Protein AF-C9JTX1-F1 (afdb_monomer_lite)

Organism: Homo sapiens (NCBI:txid9606)

Secondary structure (DSSP, 8-state):
-------------------TTTSSSS--SB-TTS-B---

Sequence (39 aa):
MDAIHIGMSSTPLVKHTAGAGLKANRPRVMSKSGHSNVR

Foldseek 3Di:
DPDPCPPPPPPPPDPPPPPPPPPPPDDDQADPVGHGPDD

pLDDT: mean 71.04, std 13.71, range [54.75, 95.25]

Radius of gyration: 17.63 Å; chains: 1; bounding box: 32×24×47 Å

Structure (mmCIF, N/CA/C/O backbone):
data_AF-C9JTX1-F1
#
_entry.id   AF-C9JTX1-F1
#
loop_
_atom_site.group_PDB
_atom_site.id
_atom_site.type_symbol
_atom_site.label_atom_id
_atom_site.label_alt_id
_atom_site.label_comp_id
_atom_site.label_asym_id
_atom_site.label_entity_id
_atom_site.label_seq_id
_atom_site.pdbx_PDB_ins_code
_atom_site.Cartn_x
_atom_site.Cartn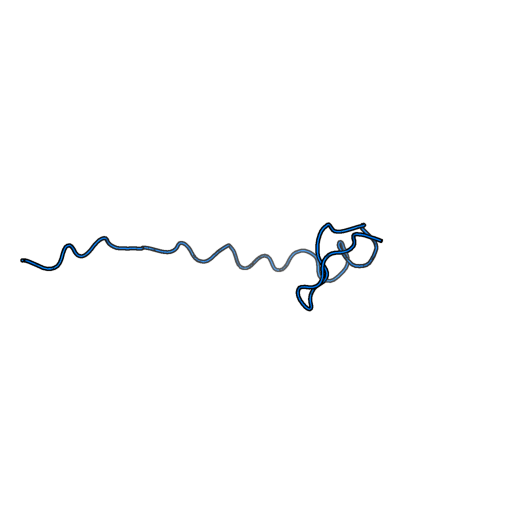_y
_atom_site.Cartn_z
_atom_site.occupancy
_atom_site.B_iso_or_equiv
_atom_site.auth_seq_id
_atom_site.auth_comp_id
_atom_site.auth_asym_id
_atom_site.auth_atom_id
_atom_site.pdbx_PDB_model_num
ATOM 1 N N . MET A 1 1 ? -10.694 13.670 39.639 1.00 54.75 1 MET A N 1
ATOM 2 C CA . MET A 1 1 ? -10.678 13.763 38.167 1.00 54.75 1 MET A CA 1
ATOM 3 C C . MET A 1 1 ? -11.490 12.597 37.663 1.00 54.75 1 MET A C 1
ATOM 5 O O . MET A 1 1 ? -10.962 11.494 37.583 1.00 54.75 1 MET A O 1
ATOM 9 N N . ASP A 1 2 ? -12.785 12.817 37.464 1.00 54.97 2 ASP A N 1
ATOM 10 C CA . ASP A 1 2 ? -13.676 11.792 36.930 1.00 54.97 2 ASP A CA 1
ATOM 11 C C . ASP A 1 2 ? -13.207 11.419 35.525 1.00 54.97 2 ASP A C 1
ATOM 13 O O . ASP A 1 2 ? -12.938 12.289 34.693 1.00 54.97 2 ASP A O 1
ATOM 17 N N . ALA A 1 3 ? -13.009 10.121 35.299 1.00 63.81 3 ALA A N 1
ATOM 18 C CA . ALA A 1 3 ? -12.492 9.608 34.045 1.00 63.81 3 ALA A CA 1
ATOM 19 C C . ALA A 1 3 ? -13.451 10.002 32.918 1.00 63.81 3 ALA A C 1
ATOM 21 O O . ALA A 1 3 ? -14.591 9.541 32.855 1.00 63.81 3 ALA A O 1
ATOM 22 N N . ILE A 1 4 ? -12.987 10.879 32.029 1.00 65.62 4 ILE A N 1
ATOM 23 C CA . ILE A 1 4 ? -13.715 11.221 30.814 1.00 65.62 4 ILE A CA 1
ATOM 24 C C . ILE A 1 4 ? -13.685 9.966 29.941 1.00 65.62 4 ILE A C 1
ATOM 26 O O . ILE A 1 4 ? -12.718 9.708 29.225 1.00 65.62 4 ILE A O 1
ATOM 30 N N . HIS A 1 5 ? -14.737 9.155 30.026 1.00 65.38 5 HIS A N 1
ATOM 31 C CA . HIS A 1 5 ? -14.958 8.034 29.126 1.00 65.38 5 HIS A CA 1
ATOM 32 C C . HIS A 1 5 ? -15.354 8.592 27.756 1.00 65.38 5 HIS A C 1
ATOM 34 O O . HIS A 1 5 ? -16.527 8.594 27.380 1.00 65.38 5 HIS A O 1
ATOM 40 N N . ILE A 1 6 ? -14.372 9.104 27.005 1.00 65.62 6 ILE A N 1
ATOM 41 C CA . ILE A 1 6 ? -14.551 9.356 25.578 1.00 65.62 6 ILE A CA 1
ATOM 42 C C . ILE A 1 6 ? -14.754 7.983 24.954 1.00 65.62 6 ILE A C 1
ATOM 44 O O . ILE A 1 6 ? -13.806 7.217 24.784 1.00 65.62 6 ILE A O 1
ATOM 48 N N . GLY A 1 7 ? -16.013 7.649 24.679 1.00 61.06 7 GLY A N 1
ATOM 49 C CA . GLY A 1 7 ? -16.379 6.457 23.939 1.00 61.06 7 GLY A CA 1
ATOM 50 C C . GLY A 1 7 ? -15.712 6.503 22.572 1.00 61.06 7 GLY A C 1
ATOM 51 O O . GLY A 1 7 ? -16.257 7.055 21.622 1.00 61.06 7 GLY A O 1
ATOM 52 N N . MET A 1 8 ? -14.522 5.917 22.459 1.00 64.69 8 MET A N 1
ATOM 53 C CA . MET A 1 8 ? -13.934 5.557 21.179 1.00 64.69 8 MET A CA 1
ATOM 54 C C . MET A 1 8 ? -14.724 4.369 20.641 1.00 64.69 8 MET A C 1
ATOM 56 O O . MET A 1 8 ? -14.271 3.223 20.681 1.00 64.69 8 MET A O 1
ATOM 60 N N . SER A 1 9 ? -15.925 4.630 20.126 1.00 66.06 9 SER A N 1
ATOM 61 C CA . SER A 1 9 ? -16.566 3.693 19.216 1.00 66.06 9 SER A CA 1
ATOM 62 C C . SER A 1 9 ? -15.744 3.710 17.928 1.00 66.06 9 SER A C 1
ATOM 64 O O . SER A 1 9 ? -16.015 4.473 17.001 1.00 66.06 9 SER A O 1
ATOM 66 N N . SER A 1 10 ? -14.670 2.922 17.899 1.00 63.62 10 SER A N 1
ATOM 67 C CA . SER A 1 10 ? -13.977 2.624 16.654 1.00 63.62 10 SER A CA 1
ATOM 68 C C . SER A 1 10 ? -14.976 1.864 15.791 1.00 63.62 10 SER A C 1
ATOM 70 O O . SER A 1 10 ? -15.331 0.719 16.070 1.00 63.62 10 SER A O 1
ATOM 72 N N . THR A 1 11 ? -15.517 2.525 14.770 1.00 63.97 11 THR A N 1
ATOM 73 C CA . THR A 1 11 ? -16.174 1.786 13.701 1.00 63.97 11 THR A CA 1
ATOM 74 C C . THR A 1 11 ? -15.118 0.817 13.167 1.00 63.97 11 THR A C 1
ATOM 76 O O . THR A 1 11 ? -13.997 1.248 12.872 1.00 63.97 11 THR A O 1
ATOM 79 N N . PRO A 1 12 ? -15.383 -0.501 13.116 1.00 64.75 12 PRO A N 1
ATOM 80 C CA . PRO A 1 12 ? -14.413 -1.414 12.546 1.00 64.75 12 PRO A CA 1
ATOM 81 C C . PRO A 1 12 ? -14.216 -0.963 11.106 1.00 64.75 12 PRO A C 1
ATOM 83 O O . PRO A 1 12 ? -15.174 -0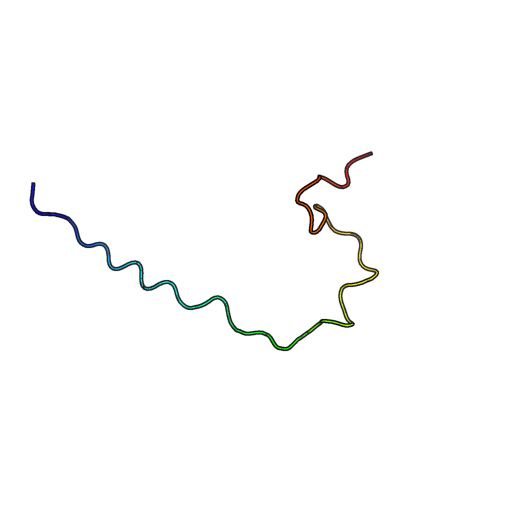.954 10.331 1.00 64.75 12 PRO A O 1
ATOM 86 N N . LEU A 1 13 ? -12.992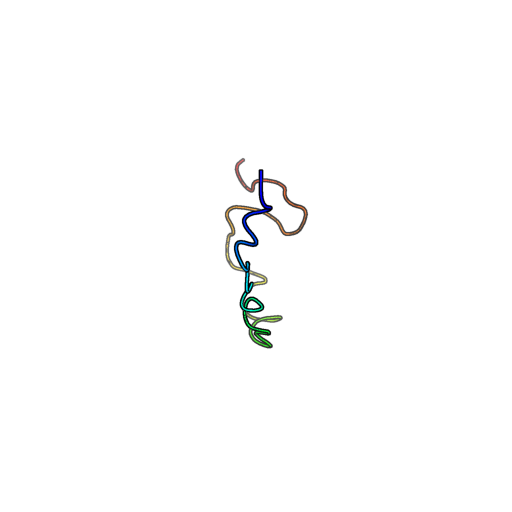 -0.532 10.781 1.00 64.56 13 LEU A N 1
ATOM 87 C CA . LEU A 1 13 ? -12.582 -0.216 9.420 1.00 64.56 13 LEU A CA 1
ATOM 88 C C . LEU A 1 13 ? -13.034 -1.396 8.566 1.00 64.56 13 LEU A C 1
ATOM 90 O O . LEU A 1 13 ? -12.563 -2.517 8.755 1.00 64.56 13 LEU A O 1
ATOM 94 N N . VAL A 1 14 ? -14.062 -1.130 7.763 1.00 59.25 14 VAL A N 1
ATOM 95 C CA . VAL A 1 14 ? -14.919 -2.084 7.064 1.00 59.25 14 VAL A CA 1
ATOM 96 C C . VAL A 1 14 ? -14.145 -3.339 6.661 1.00 59.25 14 VAL A C 1
ATOM 98 O O . VAL A 1 14 ? -13.081 -3.250 6.044 1.00 59.25 14 VAL A O 1
ATOM 101 N N . LYS A 1 15 ? -14.692 -4.522 6.983 1.00 61.53 15 LYS A N 1
ATOM 102 C CA . LYS A 1 15 ? -14.215 -5.815 6.469 1.00 61.53 15 LYS A CA 1
ATOM 103 C C . LYS A 1 15 ? -14.435 -5.851 4.953 1.00 61.53 15 LYS A C 1
ATOM 105 O O . LYS A 1 15 ? -15.363 -6.479 4.453 1.00 61.53 15 LYS A O 1
ATOM 110 N N . HIS A 1 16 ? -13.600 -5.144 4.204 1.00 57.28 16 HIS A N 1
ATOM 111 C CA . HIS A 1 16 ? -13.579 -5.222 2.760 1.00 57.28 16 HIS A CA 1
ATOM 112 C C . HIS A 1 16 ? -12.981 -6.578 2.386 1.00 57.28 16 HIS A C 1
ATOM 114 O O . HIS A 1 16 ? -11.761 -6.732 2.340 1.00 57.28 16 HIS A O 1
ATOM 120 N N . THR A 1 17 ? -13.829 -7.550 2.042 1.00 56.53 17 THR A N 1
ATOM 121 C CA . THR A 1 17 ? -13.415 -8.678 1.189 1.00 56.53 17 THR A CA 1
ATOM 122 C C . THR A 1 17 ? -13.255 -8.171 -0.256 1.00 56.53 17 THR A C 1
ATOM 124 O O . THR A 1 17 ? -13.897 -8.597 -1.204 1.00 56.53 17 THR A O 1
ATOM 127 N N . ALA A 1 18 ? -12.440 -7.134 -0.438 1.00 57.66 18 ALA A N 1
ATOM 128 C CA . ALA A 1 18 ? -12.239 -6.496 -1.728 1.00 57.66 18 ALA A CA 1
ATOM 129 C C . ALA A 1 18 ? -10.756 -6.193 -1.914 1.00 57.66 18 ALA A C 1
ATOM 131 O O . ALA A 1 18 ? -10.237 -5.168 -1.472 1.00 57.66 18 ALA A O 1
ATOM 132 N N . GLY A 1 19 ? -10.074 -7.100 -2.613 1.00 57.47 19 GLY A N 1
ATOM 133 C CA . GLY A 1 19 ? -8.839 -6.746 -3.303 1.00 57.47 19 GLY A CA 1
ATOM 134 C C . GLY A 1 19 ? -7.603 -7.572 -2.982 1.00 57.47 19 GLY A C 1
ATOM 135 O O . GLY A 1 19 ? -6.507 -7.047 -3.173 1.00 57.47 19 GLY A O 1
ATOM 136 N N . ALA A 1 20 ? -7.736 -8.847 -2.598 1.00 55.84 20 ALA A N 1
ATOM 137 C CA . ALA A 1 20 ? -6.599 -9.775 -2.632 1.00 55.84 20 ALA A CA 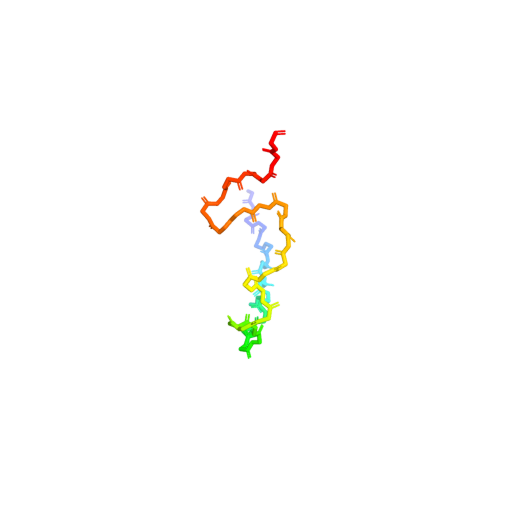1
ATOM 138 C C . ALA A 1 20 ? -5.907 -9.793 -4.019 1.00 55.84 20 ALA A C 1
ATOM 140 O O . ALA A 1 20 ? -4.694 -9.946 -4.092 1.00 55.84 20 ALA A O 1
ATOM 141 N N . GLY A 1 21 ? -6.651 -9.530 -5.107 1.00 56.34 21 GLY A N 1
ATOM 142 C CA . GLY A 1 21 ? -6.117 -9.462 -6.476 1.00 56.34 21 GLY A CA 1
ATOM 143 C C . GLY A 1 21 ? -5.859 -8.062 -7.059 1.00 56.34 21 GLY A C 1
ATOM 144 O O . GLY A 1 21 ? -5.180 -7.951 -8.071 1.00 56.34 21 GLY A O 1
ATOM 145 N N . LEU A 1 22 ? -6.351 -6.970 -6.458 1.00 56.94 22 LEU A N 1
ATOM 146 C CA . LEU A 1 22 ? -6.345 -5.640 -7.114 1.00 56.94 22 LEU A CA 1
ATOM 147 C C . LEU A 1 22 ? -5.198 -4.716 -6.689 1.00 56.94 22 LEU A C 1
ATOM 149 O O . LEU A 1 22 ? -5.077 -3.593 -7.180 1.00 56.94 22 LEU A O 1
ATOM 153 N N . LYS A 1 23 ? -4.358 -5.159 -5.752 1.00 60.94 23 LYS A N 1
ATOM 154 C CA . LYS A 1 23 ? -3.268 -4.341 -5.210 1.00 60.94 23 LYS A CA 1
ATOM 155 C C . LYS A 1 23 ? -1.900 -5.007 -5.351 1.00 60.94 23 LYS A C 1
ATOM 157 O O . LYS A 1 23 ? -0.949 -4.479 -4.800 1.00 60.94 23 LYS A O 1
ATOM 162 N N . ALA A 1 24 ? -1.735 -6.131 -6.046 1.00 64.94 24 ALA A N 1
ATOM 163 C CA . ALA A 1 24 ? -0.403 -6.738 -6.163 1.00 64.94 24 ALA A CA 1
ATOM 164 C C . ALA A 1 24 ? 0.581 -5.814 -6.912 1.00 64.94 24 ALA A C 1
ATOM 166 O O . ALA A 1 24 ? 1.688 -5.599 -6.435 1.00 64.94 24 ALA A O 1
ATOM 167 N N . ASN A 1 25 ? 0.127 -5.166 -7.993 1.00 67.44 25 ASN A N 1
ATOM 168 C CA . ASN A 1 25 ? 1.013 -4.489 -8.948 1.00 67.44 25 ASN A CA 1
ATOM 169 C C . ASN A 1 25 ? 0.919 -2.949 -8.981 1.00 67.44 25 ASN A C 1
ATOM 171 O O . ASN A 1 25 ? 1.436 -2.315 -9.894 1.00 67.44 25 ASN A O 1
ATOM 175 N N . ARG A 1 26 ? 0.221 -2.316 -8.028 1.00 79.50 26 ARG A N 1
ATOM 176 C CA . ARG A 1 26 ? 0.204 -0.846 -7.943 1.00 79.50 26 ARG A CA 1
ATOM 177 C C . ARG A 1 26 ? 1.379 -0.366 -7.087 1.00 79.50 26 ARG A C 1
ATOM 179 O O . ARG A 1 26 ? 1.516 -0.875 -5.966 1.00 79.50 26 ARG A O 1
ATOM 186 N N . PRO A 1 27 ? 2.180 0.612 -7.560 1.00 85.06 27 PRO A N 1
ATOM 187 C CA . PRO A 1 27 ? 3.138 1.304 -6.714 1.00 85.06 27 PRO A CA 1
ATOM 188 C C . PRO A 1 27 ? 2.438 1.836 -5.467 1.00 85.06 27 PRO A C 1
ATOM 190 O O . PRO A 1 27 ? 1.308 2.327 -5.513 1.00 85.06 27 PRO A O 1
ATOM 193 N N . ARG A 1 28 ? 3.102 1.683 -4.333 1.00 87.19 28 ARG A N 1
ATOM 194 C CA . ARG A 1 28 ? 2.592 2.041 -3.010 1.00 87.19 28 ARG A CA 1
ATOM 195 C C . ARG A 1 28 ? 3.663 2.865 -2.316 1.00 87.19 28 ARG A C 1
ATOM 197 O O . ARG A 1 28 ? 4.842 2.613 -2.526 1.00 87.19 28 ARG A O 1
ATOM 204 N N . VAL A 1 29 ? 3.263 3.827 -1.491 1.00 90.38 29 VAL A N 1
ATOM 205 C CA . VAL A 1 29 ? 4.200 4.683 -0.737 1.00 90.38 29 VAL A CA 1
ATOM 206 C C . VAL A 1 29 ? 4.986 3.865 0.299 1.00 90.38 29 VAL A C 1
ATOM 208 O O . VAL A 1 29 ? 6.181 4.077 0.484 1.00 90.38 29 VAL A O 1
ATOM 211 N N . MET A 1 30 ? 4.335 2.871 0.916 1.00 93.06 30 MET A N 1
ATOM 212 C CA . MET A 1 30 ? 4.938 1.951 1.886 1.00 93.06 30 MET A CA 1
ATOM 213 C C . MET A 1 30 ? 4.656 0.492 1.527 1.00 93.06 30 MET A C 1
ATOM 215 O O . MET A 1 30 ? 3.600 0.160 0.980 1.00 93.06 30 MET A O 1
ATOM 219 N N . SER A 1 31 ? 5.602 -0.384 1.844 1.00 88.94 31 SER A N 1
ATOM 220 C CA . SER A 1 31 ? 5.464 -1.839 1.749 1.00 88.94 31 SER A CA 1
ATOM 221 C C . SER A 1 31 ? 4.583 -2.407 2.873 1.00 88.94 31 SER A C 1
ATOM 223 O O . SER A 1 31 ? 4.314 -1.748 3.876 1.00 88.94 31 SER A O 1
ATOM 225 N N . LYS A 1 32 ? 4.140 -3.664 2.726 1.00 86.38 32 LYS A N 1
ATOM 226 C CA . LYS A 1 32 ? 3.351 -4.356 3.762 1.00 86.38 32 LYS A CA 1
ATOM 227 C C . LYS A 1 32 ? 4.150 -4.590 5.052 1.00 86.38 32 LYS A C 1
ATOM 229 O O . LYS A 1 32 ? 3.554 -4.636 6.120 1.00 86.38 32 LYS A O 1
ATOM 234 N N . SER A 1 33 ? 5.470 -4.733 4.951 1.00 90.12 33 SER A N 1
ATOM 235 C CA . SER A 1 33 ? 6.369 -4.871 6.100 1.00 90.12 33 SER A CA 1
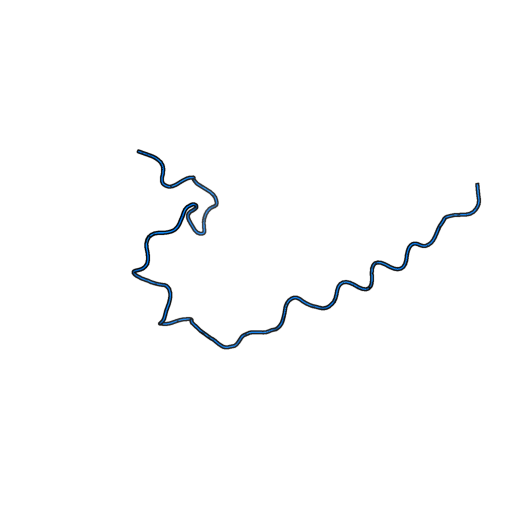ATOM 236 C C . SER A 1 33 ? 6.701 -3.536 6.777 1.00 90.12 33 SER A C 1
ATOM 238 O O . SER A 1 33 ? 7.386 -3.538 7.791 1.00 90.12 33 SER A O 1
ATOM 240 N N . GLY A 1 34 ? 6.214 -2.404 6.251 1.00 91.50 34 GLY A N 1
ATOM 241 C CA . GLY A 1 34 ? 6.374 -1.087 6.874 1.00 91.50 34 GLY A CA 1
ATOM 242 C C . GLY A 1 34 ? 7.600 -0.292 6.421 1.00 91.50 34 GLY A C 1
ATOM 243 O O . GLY A 1 34 ? 7.837 0.793 6.938 1.00 91.50 34 GLY A O 1
ATOM 244 N N . HIS A 1 35 ? 8.361 -0.772 5.436 1.00 95.25 35 HIS A N 1
ATOM 245 C CA . HIS A 1 35 ? 9.439 0.017 4.827 1.00 95.25 35 HIS A CA 1
ATOM 246 C C . HIS A 1 35 ? 8.894 0.999 3.784 1.00 95.25 35 HIS A C 1
ATOM 248 O O . HIS A 1 35 ? 7.959 0.659 3.047 1.00 95.25 35 HIS A O 1
ATOM 254 N N . SER A 1 36 ? 9.494 2.188 3.699 1.00 92.62 36 SER A N 1
ATOM 255 C CA . SER A 1 36 ? 9.219 3.159 2.637 1.00 92.62 36 SER A CA 1
ATOM 256 C C . SER A 1 36 ? 9.726 2.643 1.287 1.00 92.62 36 SER A C 1
ATOM 258 O O . SER A 1 36 ? 10.735 1.947 1.214 1.00 92.62 36 SER A O 1
ATOM 260 N N . ASN A 1 37 ? 9.024 2.985 0.204 1.00 89.81 37 ASN A N 1
ATOM 261 C CA . ASN A 1 37 ? 9.439 2.641 -1.163 1.00 89.81 37 ASN A CA 1
ATOM 262 C C . ASN A 1 37 ? 10.189 3.800 -1.857 1.00 89.81 37 ASN A C 1
ATOM 264 O O . ASN A 1 37 ? 10.173 3.902 -3.083 1.00 89.81 37 ASN A O 1
ATOM 268 N N . VAL A 1 38 ? 10.813 4.6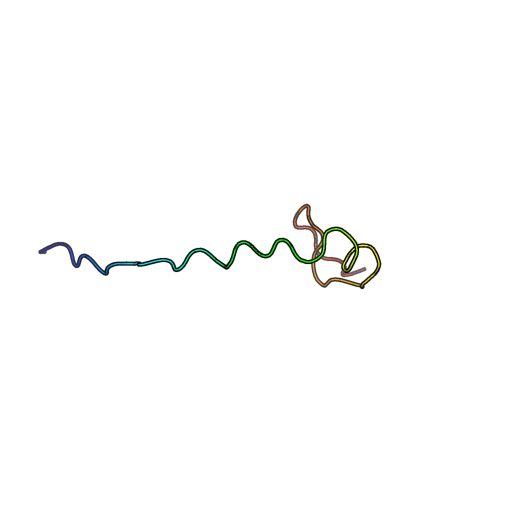86 -1.072 1.00 87.38 38 VAL A N 1
ATOM 269 C CA . VAL A 1 38 ? 11.725 5.733 -1.564 1.00 87.38 38 VAL A CA 1
ATOM 270 C C . VAL A 1 38 ? 13.071 5.066 -1.860 1.00 87.38 38 VAL A C 1
ATOM 272 O O . VAL A 1 38 ? 13.558 4.307 -1.025 1.00 87.38 38 VAL A O 1
ATOM 275 N N . ARG A 1 39 ? 13.631 5.299 -3.051 1.00 82.19 39 ARG A N 1
ATOM 276 C CA . ARG A 1 39 ? 14.953 4.798 -3.460 1.00 82.19 39 ARG A CA 1
ATOM 277 C C . ARG A 1 39 ? 15.962 5.929 -3.452 1.00 82.19 39 ARG A C 1
ATOM 279 O O . ARG A 1 39 ? 15.542 7.056 -3.794 1.00 82.19 39 ARG A O 1
#

InterPro domains:
  IPR003270 Potassium channel, inwardly rectifying, Kir1.3 [PR01323] (1-10)
  IPR003270 Potassium channel, inwardly rectifying, Kir1.3 [PR01323] (15-24)